Protein AF-A0A432W593-F1 (afdb_monomer_lite)

Secondary structure (DSSP, 8-state):
--HHHHHHHTTT-HHHHHHHHHHHHHHHHHHHHHHHHHHHTTTT----HHHHHHHHHHHHHHHHHTT-HHHHHHHHHHHHHHHHS-TTSPPPHHHHHHHHHHHHHHHHHHHHHHHHHHT-

Sequence (120 aa):
MSLEKMLIEFDGDRDFVSDLLFTIRQEINKFHARLEQVIEQAASDKMTAGEARRIAHIIKSTAMTLHLHEHADQASAIEREIQMATSENPMAMDKIQRLATVVDEMRSIVGFYFEKLEQL

pLDDT: mean 89.39, std 11.22, range [49.0, 98.19]

Organism: NCBI:txid1249555

Structure (mmCIF, N/CA/C/O backbone):
data_AF-A0A432W593-F1
#
_entry.id   AF-A0A432W593-F1
#
loop_
_atom_site.group_PDB
_atom_site.id
_atom_site.type_symbol
_atom_site.label_atom_id
_atom_site.label_alt_id
_atom_site.label_comp_id
_atom_site.label_asym_id
_atom_site.label_entity_id
_atom_site.label_seq_id
_atom_site.pdbx_PDB_ins_code
_atom_site.Cartn_x
_atom_site.Cartn_y
_atom_site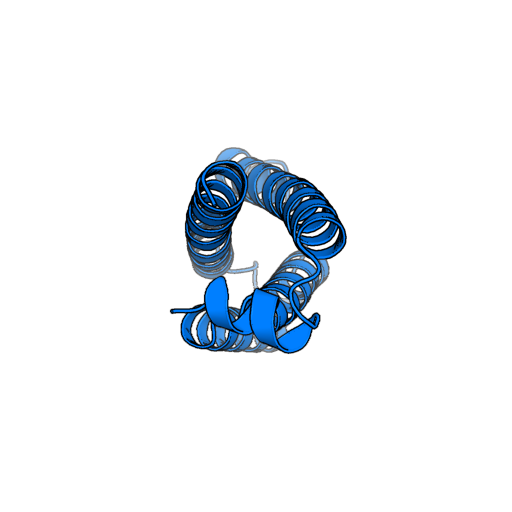.Cartn_z
_atom_site.occupancy
_atom_site.B_iso_or_equiv
_atom_site.auth_seq_id
_atom_site.auth_comp_id
_atom_site.auth_asym_id
_atom_site.auth_atom_id
_atom_site.pdbx_PDB_model_num
ATOM 1 N N . MET A 1 1 ? 13.431 9.352 -7.325 1.00 58.75 1 MET A N 1
ATOM 2 C CA . MET A 1 1 ? 14.255 8.242 -7.859 1.00 58.75 1 MET A CA 1
ATOM 3 C C . MET A 1 1 ? 13.983 6.971 -7.063 1.00 58.75 1 MET A C 1
ATOM 5 O O . MET A 1 1 ? 14.629 6.729 -6.048 1.00 58.75 1 MET A O 1
ATOM 9 N N . SER A 1 2 ? 13.010 6.186 -7.503 1.00 83.25 2 SER A N 1
ATOM 10 C CA . SER A 1 2 ? 12.499 5.002 -6.789 1.00 83.25 2 SER A CA 1
ATOM 11 C C . SER A 1 2 ? 12.054 3.939 -7.797 1.00 83.25 2 SER A C 1
ATOM 13 O O . SER A 1 2 ? 12.548 2.822 -7.736 1.00 83.25 2 SER A O 1
ATOM 15 N N . LEU A 1 3 ? 11.303 4.325 -8.837 1.00 89.00 3 LEU A N 1
ATOM 16 C CA . LEU A 1 3 ? 11.065 3.467 -10.011 1.00 89.00 3 LEU A CA 1
ATOM 17 C C . LEU A 1 3 ? 12.370 3.050 -10.716 1.00 89.00 3 LEU A C 1
ATOM 19 O O . LEU A 1 3 ? 12.559 1.889 -11.048 1.00 89.00 3 LEU A O 1
ATOM 23 N N . GLU A 1 4 ? 13.304 3.986 -10.898 1.00 90.50 4 GLU A N 1
ATOM 24 C CA . GLU A 1 4 ? 14.628 3.695 -11.472 1.00 90.50 4 GLU A CA 1
ATOM 25 C C . GLU A 1 4 ? 15.419 2.696 -10.622 1.00 90.50 4 GLU A C 1
ATOM 27 O O . GLU A 1 4 ? 16.112 1.847 -11.169 1.00 90.50 4 GLU A O 1
ATOM 32 N N . LYS A 1 5 ? 15.289 2.761 -9.290 1.00 91.06 5 LYS A N 1
ATOM 33 C CA . LYS A 1 5 ? 15.947 1.806 -8.390 1.00 91.06 5 LYS A CA 1
ATOM 34 C C . LYS A 1 5 ? 15.359 0.409 -8.538 1.00 91.06 5 LYS A C 1
ATOM 36 O O . LYS A 1 5 ? 16.129 -0.537 -8.604 1.00 91.06 5 LYS A O 1
ATOM 41 N N . MET A 1 6 ? 14.034 0.293 -8.650 1.00 92.38 6 MET A N 1
ATOM 42 C CA . MET A 1 6 ? 13.385 -0.988 -8.939 1.00 92.38 6 MET A CA 1
ATOM 43 C C . MET A 1 6 ? 13.846 -1.557 -10.282 1.00 92.38 6 MET A C 1
ATOM 45 O O . MET A 1 6 ? 14.218 -2.719 -10.350 1.00 92.38 6 MET A O 1
ATOM 49 N N . LEU A 1 7 ? 13.872 -0.740 -11.341 1.00 92.88 7 LEU A N 1
ATOM 50 C CA . LEU A 1 7 ? 14.362 -1.189 -12.646 1.00 92.88 7 LEU A CA 1
ATOM 51 C C . LEU A 1 7 ? 15.812 -1.676 -12.565 1.00 92.88 7 LEU A C 1
ATOM 53 O O . LEU A 1 7 ? 16.126 -2.692 -13.161 1.00 92.88 7 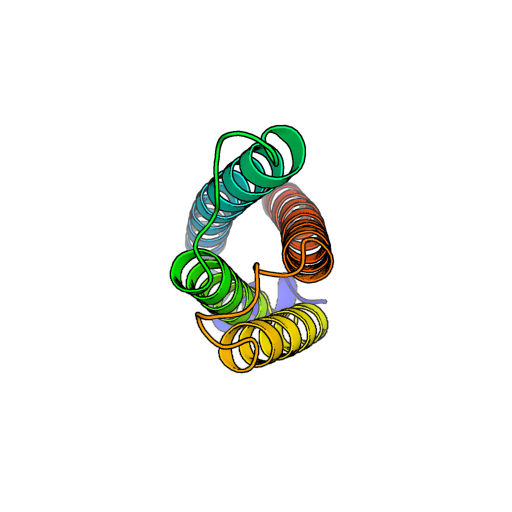LEU A O 1
ATOM 57 N N . ILE A 1 8 ? 16.683 -1.003 -11.809 1.00 93.44 8 ILE A N 1
ATOM 58 C CA . ILE A 1 8 ? 18.063 -1.465 -11.590 1.00 93.44 8 ILE A CA 1
ATOM 59 C C . ILE A 1 8 ? 18.101 -2.782 -10.799 1.00 93.44 8 ILE A C 1
ATOM 61 O O . ILE A 1 8 ? 18.882 -3.661 -11.140 1.00 93.44 8 ILE A O 1
ATOM 65 N N . GLU A 1 9 ? 17.286 -2.920 -9.751 1.00 93.12 9 GLU A N 1
ATOM 66 C CA . GLU A 1 9 ? 17.226 -4.125 -8.908 1.00 93.12 9 GLU A CA 1
ATOM 67 C C . GLU A 1 9 ? 16.766 -5.367 -9.682 1.00 93.12 9 GLU A C 1
ATOM 69 O O . GLU A 1 9 ? 17.218 -6.471 -9.389 1.00 93.12 9 GLU A O 1
ATOM 74 N N . PHE A 1 10 ? 15.912 -5.178 -10.689 1.00 92.62 10 PHE A N 1
ATOM 75 C CA . PHE A 1 10 ? 15.396 -6.241 -11.550 1.00 92.62 10 PHE A CA 1
ATOM 76 C C . PHE A 1 10 ? 16.049 -6.247 -12.940 1.00 92.62 10 PHE A C 1
ATOM 78 O O . PHE A 1 10 ? 15.388 -6.551 -13.927 1.00 92.62 10 PHE A O 1
ATOM 85 N N . ASP A 1 11 ? 17.333 -5.883 -13.037 1.00 93.50 11 ASP A N 1
ATOM 86 C CA . ASP A 1 11 ? 18.155 -5.975 -14.259 1.00 93.50 11 ASP A CA 1
ATOM 87 C C . ASP A 1 11 ? 17.572 -5.273 -15.507 1.00 93.50 11 ASP A C 1
ATOM 89 O O . ASP A 1 11 ? 17.891 -5.597 -16.652 1.00 93.50 11 ASP A O 1
ATOM 93 N N . GLY A 1 12 ? 16.722 -4.270 -15.302 1.00 90.88 12 GLY A N 1
ATOM 94 C CA . GLY A 1 12 ? 16.021 -3.540 -16.354 1.00 90.88 12 GLY A CA 1
ATOM 95 C C . GLY A 1 12 ? 14.814 -4.276 -16.942 1.00 90.88 12 GLY A C 1
ATOM 96 O O . GLY A 1 12 ? 14.283 -3.809 -17.951 1.00 90.88 12 GLY A O 1
ATOM 97 N N . ASP A 1 13 ? 14.367 -5.380 -16.337 1.00 95.00 13 ASP A N 1
ATOM 98 C CA . ASP A 1 13 ? 13.192 -6.142 -16.765 1.00 95.00 13 ASP A CA 1
ATOM 99 C C . ASP A 1 13 ? 11.902 -5.349 -16.502 1.00 95.00 13 ASP A C 1
ATOM 101 O O . ASP A 1 13 ? 11.329 -5.329 -15.408 1.00 95.00 13 ASP A O 1
ATOM 105 N N . ARG A 1 14 ? 11.458 -4.635 -17.539 1.00 94.00 14 ARG A N 1
ATOM 106 C CA . ARG A 1 14 ? 10.267 -3.784 -17.487 1.00 94.00 14 ARG A CA 1
ATOM 107 C C . ARG A 1 14 ? 8.982 -4.590 -17.368 1.00 94.00 14 ARG A C 1
ATOM 109 O O . ARG A 1 14 ? 8.066 -4.120 -16.700 1.00 94.00 14 ARG A O 1
ATOM 116 N N . ASP A 1 15 ? 8.915 -5.768 -17.981 1.00 94.12 15 ASP A N 1
ATOM 117 C CA . ASP A 1 15 ? 7.712 -6.601 -17.957 1.00 94.12 15 ASP A CA 1
ATOM 118 C C . ASP A 1 15 ? 7.492 -7.131 -16.540 1.00 94.12 15 ASP A C 1
ATOM 120 O O . ASP A 1 15 ? 6.410 -6.969 -15.973 1.00 94.12 15 ASP A O 1
ATOM 124 N N . PHE A 1 16 ? 8.560 -7.628 -15.907 1.00 94.88 16 PHE A N 1
ATOM 125 C CA . PHE A 1 16 ? 8.518 -8.033 -14.506 1.00 94.88 16 PHE A CA 1
ATOM 126 C C . PHE A 1 16 ? 8.124 -6.875 -13.577 1.00 94.88 16 PHE A C 1
ATOM 128 O O . PHE A 1 16 ? 7.259 -7.027 -12.711 1.00 94.88 16 PHE A O 1
ATOM 135 N N . VAL A 1 17 ? 8.735 -5.696 -13.751 1.00 95.06 17 VAL A N 1
ATOM 136 C CA . VAL A 1 17 ? 8.408 -4.516 -12.936 1.00 95.06 17 VAL A CA 1
ATOM 137 C C . VAL A 1 17 ? 6.959 -4.069 -13.151 1.00 95.06 17 VAL A C 1
ATOM 139 O O . VAL A 1 17 ? 6.296 -3.683 -12.187 1.00 95.06 17 VAL A O 1
ATOM 142 N N . SER A 1 18 ? 6.442 -4.159 -14.376 1.00 95.12 18 SER A N 1
ATOM 143 C CA . SER A 1 18 ? 5.043 -3.861 -14.694 1.00 95.12 18 SER A CA 1
ATOM 144 C C . SER A 1 18 ? 4.087 -4.811 -13.972 1.00 95.12 18 SER A C 1
ATOM 146 O O . SER A 1 18 ? 3.176 -4.356 -13.274 1.00 95.12 18 SER A O 1
ATOM 148 N N . ASP A 1 19 ? 4.337 -6.121 -14.043 1.00 95.69 19 ASP A N 1
ATOM 149 C CA . ASP A 1 19 ? 3.531 -7.148 -13.371 1.00 95.69 19 ASP A CA 1
ATOM 150 C C . ASP A 1 19 ? 3.563 -7.002 -11.842 1.00 95.69 19 ASP A C 1
ATOM 152 O O . ASP A 1 19 ? 2.537 -7.136 -11.157 1.00 95.69 19 ASP A O 1
ATOM 156 N N . LEU A 1 20 ? 4.732 -6.660 -11.291 1.00 95.06 20 LEU A N 1
ATOM 157 C CA . LEU A 1 20 ? 4.901 -6.355 -9.874 1.00 95.06 20 LEU A CA 1
ATOM 158 C C . LEU A 1 20 ? 4.065 -5.135 -9.467 1.00 95.06 20 LEU A C 1
ATOM 160 O O . LEU A 1 20 ? 3.291 -5.208 -8.509 1.00 95.06 20 LEU A O 1
ATOM 164 N N . LEU A 1 21 ? 4.177 -4.022 -10.200 1.00 95.31 21 LEU A N 1
ATOM 165 C CA . LEU A 1 21 ? 3.408 -2.804 -9.931 1.00 95.31 21 LEU A CA 1
ATOM 166 C C . LEU A 1 21 ? 1.904 -3.040 -10.084 1.00 95.31 21 LEU A C 1
ATOM 168 O O . LEU A 1 21 ? 1.123 -2.540 -9.273 1.00 95.31 21 LEU A O 1
ATOM 172 N N . PHE A 1 22 ? 1.488 -3.835 -11.069 1.00 95.12 22 PHE A N 1
ATOM 173 C CA . PHE A 1 22 ? 0.093 -4.217 -11.258 1.00 95.12 22 PHE A CA 1
ATOM 174 C C . PHE A 1 22 ? -0.447 -4.987 -10.049 1.00 95.12 22 PHE A C 1
ATOM 176 O O . PHE A 1 22 ? -1.505 -4.640 -9.514 1.00 95.12 22 PHE A O 1
ATOM 183 N N . THR A 1 23 ? 0.300 -5.990 -9.584 1.00 95.62 23 THR A N 1
ATOM 184 C CA . THR A 1 23 ? -0.056 -6.799 -8.410 1.00 95.62 23 THR A CA 1
ATOM 185 C C . THR A 1 23 ? -0.157 -5.932 -7.158 1.00 95.62 23 THR A C 1
ATOM 187 O O . THR A 1 23 ? -1.159 -5.975 -6.440 1.00 95.62 23 THR A O 1
ATOM 190 N N . ILE A 1 24 ? 0.840 -5.076 -6.928 1.00 95.81 24 ILE A N 1
ATOM 191 C CA . ILE A 1 24 ? 0.859 -4.146 -5.798 1.00 95.81 24 ILE A CA 1
ATOM 192 C C . ILE A 1 24 ? -0.334 -3.184 -5.857 1.00 95.81 24 ILE A C 1
ATOM 194 O O . ILE A 1 24 ? -1.007 -2.975 -4.848 1.00 95.81 24 ILE A O 1
ATOM 198 N N . ARG A 1 25 ? -0.646 -2.633 -7.036 1.00 94.62 25 ARG A N 1
ATOM 199 C CA . ARG A 1 25 ? -1.787 -1.728 -7.231 1.00 94.62 25 ARG A CA 1
ATOM 200 C C . ARG A 1 25 ? -3.106 -2.393 -6.844 1.00 94.62 25 ARG A C 1
ATOM 202 O O . ARG A 1 25 ? -3.941 -1.761 -6.199 1.00 94.62 25 ARG A O 1
ATOM 209 N N . GLN A 1 26 ? -3.305 -3.655 -7.225 1.00 95.44 26 GLN A N 1
ATOM 210 C CA . GLN A 1 26 ? -4.512 -4.395 -6.858 1.00 95.44 26 GLN A CA 1
ATOM 211 C C . GLN A 1 26 ? -4.631 -4.583 -5.343 1.00 95.44 26 GLN A C 1
ATOM 213 O O . GLN A 1 26 ? -5.704 -4.348 -4.789 1.00 95.44 26 GLN A O 1
ATOM 218 N N . GLU A 1 27 ? -3.551 -4.978 -4.671 1.00 94.50 27 GLU A N 1
ATOM 219 C CA . GLU A 1 27 ? -3.555 -5.188 -3.219 1.00 94.50 27 GLU A CA 1
ATOM 220 C C . GLU A 1 27 ? -3.766 -3.878 -2.449 1.00 94.50 27 GLU A C 1
ATOM 222 O O . GLU A 1 27 ? -4.626 -3.813 -1.570 1.00 94.50 27 GLU A O 1
ATOM 227 N N . ILE A 1 28 ? -3.072 -2.802 -2.831 1.00 96.00 28 ILE A N 1
ATOM 228 C CA . ILE A 1 28 ? -3.240 -1.480 -2.211 1.00 96.00 28 ILE A CA 1
ATOM 229 C C . ILE A 1 28 ? -4.683 -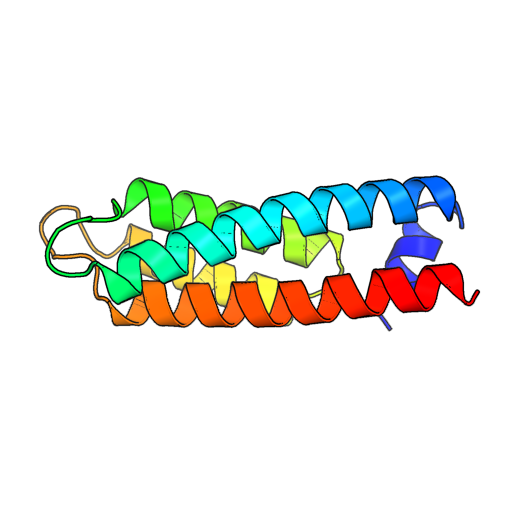0.982 -2.356 1.00 96.00 28 ILE A C 1
ATOM 231 O O . ILE A 1 28 ? -5.265 -0.519 -1.376 1.00 96.00 28 ILE A O 1
ATOM 235 N N . ASN A 1 29 ? -5.298 -1.130 -3.533 1.00 95.44 29 ASN A N 1
ATOM 236 C CA . ASN A 1 29 ? -6.693 -0.731 -3.739 1.00 95.44 29 ASN A CA 1
ATOM 237 C C . ASN A 1 29 ? -7.669 -1.522 -2.851 1.00 95.44 29 ASN A C 1
ATOM 239 O O . ASN A 1 29 ? -8.632 -0.949 -2.343 1.00 95.44 29 ASN A O 1
ATOM 243 N N . LYS A 1 30 ? -7.424 -2.822 -2.625 1.00 95.69 30 LYS A N 1
ATOM 244 C CA . LYS A 1 30 ? -8.242 -3.627 -1.700 1.00 95.69 30 LYS A CA 1
ATOM 245 C C . LYS A 1 30 ? -8.118 -3.121 -0.265 1.00 95.69 30 LYS A C 1
ATOM 247 O O . LYS A 1 30 ? -9.129 -3.005 0.425 1.00 95.69 30 LYS A O 1
ATOM 252 N N . PHE A 1 31 ? -6.901 -2.815 0.187 1.00 95.88 31 PHE A N 1
ATOM 253 C CA . PHE A 1 31 ? -6.686 -2.285 1.535 1.00 95.88 31 PHE A CA 1
ATOM 254 C C . PHE A 1 31 ? -7.293 -0.897 1.711 1.00 95.88 31 PHE A C 1
ATOM 256 O O . PHE A 1 31 ? -7.926 -0.656 2.735 1.00 95.88 31 PHE A O 1
ATOM 263 N N . HIS A 1 32 ? -7.167 -0.027 0.708 1.00 95.50 32 HIS A N 1
ATOM 264 C CA . HIS A 1 32 ? -7.791 1.293 0.705 1.00 95.50 32 HIS A CA 1
ATOM 265 C C . HIS A 1 32 ? -9.305 1.190 0.899 1.00 95.50 32 HIS A C 1
ATOM 267 O O . HIS A 1 32 ? -9.835 1.713 1.874 1.00 95.50 32 HIS A O 1
ATOM 273 N N . ALA A 1 33 ? -9.981 0.414 0.043 1.00 93.56 33 ALA A N 1
ATOM 274 C CA . ALA A 1 33 ? -11.429 0.238 0.115 1.00 93.56 33 ALA A CA 1
ATOM 275 C C . ALA A 1 33 ? -11.876 -0.346 1.465 1.00 93.56 33 ALA A C 1
ATOM 277 O O . ALA A 1 33 ? -12.894 0.059 2.024 1.00 93.56 33 ALA A O 1
ATOM 278 N N . ARG A 1 34 ? -11.097 -1.284 2.025 1.00 92.31 34 ARG A N 1
ATOM 279 C CA . ARG A 1 34 ? -11.393 -1.868 3.339 1.00 92.31 34 ARG A CA 1
ATOM 280 C C . ARG A 1 34 ? -11.256 -0.848 4.473 1.00 92.31 34 ARG A C 1
ATOM 282 O O . ARG A 1 34 ? -12.073 -0.859 5.391 1.00 92.31 34 ARG A O 1
ATOM 289 N N . LEU A 1 35 ? -10.236 0.006 4.430 1.00 92.56 35 LEU A N 1
ATOM 290 C CA . LEU A 1 35 ? -10.030 1.055 5.430 1.00 92.56 35 LEU A CA 1
ATOM 291 C C . LEU A 1 35 ? -11.116 2.134 5.331 1.00 92.56 35 LEU A C 1
ATOM 293 O O . LEU A 1 35 ? -11.670 2.508 6.362 1.00 92.56 35 LEU A O 1
ATOM 297 N N . GLU A 1 36 ? -11.479 2.564 4.121 1.00 91.06 36 GLU A N 1
ATOM 298 C CA . GLU A 1 36 ? -12.585 3.505 3.891 1.00 91.06 36 GLU A CA 1
ATOM 299 C C . GLU A 1 36 ? -13.909 2.964 4.424 1.00 91.06 36 GLU A C 1
ATOM 301 O O . GLU A 1 36 ? -14.578 3.645 5.199 1.00 91.06 36 GLU A O 1
ATOM 306 N N . GLN A 1 37 ? -14.245 1.710 4.102 1.00 89.38 37 GLN A N 1
ATOM 307 C CA . GLN A 1 37 ? -15.467 1.074 4.592 1.00 89.38 37 GLN A CA 1
ATOM 308 C C . GLN A 1 37 ? -15.560 1.141 6.123 1.00 89.38 37 GLN A C 1
ATOM 310 O O . GLN A 1 37 ? -16.615 1.441 6.674 1.00 89.38 37 GLN A O 1
ATOM 315 N N . VAL A 1 38 ? -14.456 0.879 6.820 1.00 86.88 38 VAL A N 1
ATOM 316 C CA . VAL A 1 38 ? -14.404 0.882 8.288 1.00 86.88 38 VAL A CA 1
ATOM 317 C C . VAL A 1 38 ? -14.519 2.297 8.857 1.00 86.88 38 VAL A C 1
ATOM 319 O O . VAL A 1 38 ? -15.148 2.486 9.899 1.00 86.88 38 VAL A O 1
ATOM 322 N N . ILE A 1 39 ? -13.939 3.291 8.184 1.00 87.06 39 ILE A N 1
ATOM 323 C CA . ILE A 1 39 ? -14.044 4.702 8.575 1.00 87.06 39 ILE A CA 1
ATOM 324 C C . ILE A 1 39 ? -15.487 5.199 8.401 1.00 87.06 39 ILE A C 1
ATOM 326 O O . ILE A 1 39 ? -16.025 5.839 9.304 1.00 87.06 39 ILE A O 1
ATOM 330 N N . GLU A 1 40 ? -16.132 4.880 7.278 1.00 85.62 40 GLU A N 1
ATOM 331 C CA . GLU A 1 40 ? -17.504 5.301 6.971 1.00 85.62 40 GLU A CA 1
ATOM 332 C C . GLU A 1 40 ? -18.549 4.573 7.828 1.00 85.62 40 GLU A C 1
ATOM 334 O O . GLU A 1 40 ? -19.512 5.176 8.304 1.00 85.62 40 GLU A O 1
ATOM 339 N N . GLN A 1 41 ? -18.356 3.272 8.063 1.00 80.38 41 GLN A N 1
ATOM 340 C CA . GLN A 1 41 ? -19.292 2.408 8.787 1.00 80.38 41 GLN A CA 1
ATOM 341 C C . GLN A 1 41 ? -18.954 2.285 10.276 1.00 80.38 41 GLN A C 1
ATOM 343 O O . GLN A 1 41 ? -19.354 1.305 10.904 1.00 80.38 41 GLN A O 1
ATOM 348 N N . ALA A 1 42 ? -18.258 3.267 10.862 1.00 64.19 42 ALA A N 1
ATOM 349 C CA . ALA A 1 42 ? -17.707 3.242 12.225 1.00 64.19 42 ALA A CA 1
ATOM 350 C C . ALA A 1 42 ? -18.685 2.804 13.347 1.00 64.19 42 ALA A C 1
ATOM 352 O O . ALA A 1 42 ? -18.247 2.427 14.436 1.00 64.19 42 ALA A O 1
ATOM 353 N N . ALA A 1 43 ? -20.002 2.828 13.105 1.00 57.72 43 ALA A N 1
ATOM 354 C CA . ALA A 1 43 ? -21.032 2.323 14.015 1.00 57.72 43 ALA A CA 1
ATOM 355 C C . ALA A 1 43 ? -21.397 0.826 13.841 1.00 57.72 43 ALA A C 1
ATOM 357 O O . ALA A 1 43 ? -21.903 0.231 14.793 1.00 57.72 43 ALA A O 1
ATOM 358 N N . SER A 1 44 ? -21.162 0.204 12.676 1.00 60.88 44 SER A N 1
ATOM 359 C CA . SER A 1 44 ? -21.621 -1.161 12.348 1.00 60.88 44 SER A CA 1
ATOM 360 C C . SER A 1 44 ? -20.526 -2.154 11.952 1.00 60.88 44 SER A C 1
ATOM 362 O O . SER A 1 44 ? -20.690 -3.340 12.225 1.00 60.88 44 SER A 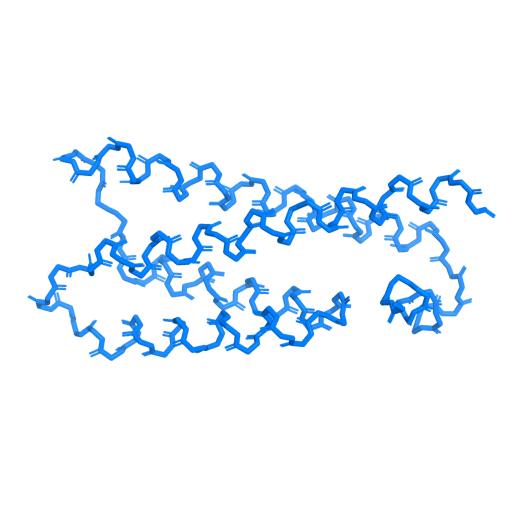O 1
ATOM 364 N N . ASP A 1 45 ? -19.428 -1.710 11.330 1.00 65.06 45 ASP A N 1
ATOM 365 C CA . ASP A 1 45 ? -18.326 -2.593 10.923 1.00 65.06 45 ASP A CA 1
ATOM 366 C C . ASP A 1 45 ? -17.067 -2.249 11.726 1.00 65.06 45 ASP A C 1
ATOM 368 O O . ASP A 1 45 ? -16.479 -1.176 11.589 1.00 65.06 45 ASP A O 1
ATOM 372 N N . LYS A 1 46 ? -16.687 -3.144 12.643 1.00 68.19 46 LYS A N 1
ATOM 373 C CA . LYS A 1 46 ? -15.509 -2.962 13.495 1.00 68.19 46 LYS A CA 1
ATOM 374 C C . LYS A 1 46 ? -14.338 -3.713 12.883 1.00 68.19 46 LYS A C 1
ATOM 376 O O . LYS A 1 46 ? -14.279 -4.939 12.965 1.00 68.19 46 LYS A O 1
ATOM 381 N N . MET A 1 47 ? -13.363 -2.981 12.349 1.00 81.31 47 MET A N 1
ATOM 382 C CA . MET A 1 47 ? -12.061 -3.566 12.031 1.00 81.31 47 MET A CA 1
ATOM 383 C C . MET A 1 47 ? -11.389 -4.056 13.312 1.00 81.31 47 MET A C 1
ATOM 385 O O . MET A 1 47 ? -11.376 -3.368 14.335 1.00 81.31 47 MET A O 1
ATOM 389 N N . THR A 1 48 ? -10.807 -5.249 13.258 1.00 81.56 48 THR A N 1
ATOM 390 C CA . THR A 1 48 ? -10.036 -5.773 14.389 1.00 81.56 48 THR A CA 1
ATOM 391 C C . THR A 1 48 ? -8.631 -5.169 14.401 1.00 81.56 48 THR A C 1
ATOM 393 O O . THR A 1 48 ? -8.040 -4.931 13.347 1.00 81.56 48 THR A O 1
ATOM 396 N N . ALA A 1 49 ? -8.039 -4.994 15.586 1.00 82.69 49 ALA A N 1
ATOM 397 C CA . ALA A 1 49 ? -6.636 -4.578 15.702 1.00 82.69 49 ALA A CA 1
ATOM 398 C C . ALA A 1 49 ? -5.682 -5.538 14.964 1.00 82.69 49 ALA A C 1
ATOM 400 O O . ALA A 1 49 ? -4.689 -5.113 14.379 1.00 82.69 49 ALA A O 1
ATOM 401 N N . GLY A 1 50 ? -6.007 -6.837 14.931 1.00 86.56 50 GLY A N 1
ATOM 402 C CA . GLY A 1 50 ? -5.245 -7.837 14.182 1.00 86.56 50 GLY A CA 1
ATOM 403 C C . GLY A 1 50 ? -5.265 -7.604 12.668 1.00 86.56 50 GLY A C 1
ATOM 404 O O . GLY A 1 50 ? -4.221 -7.713 12.025 1.00 86.56 50 GLY A O 1
ATOM 405 N N . GLU A 1 51 ? -6.426 -7.251 12.112 1.00 89.31 51 GLU A N 1
ATOM 406 C CA . GLU A 1 51 ? -6.591 -6.916 10.694 1.00 89.31 51 GLU A CA 1
ATOM 407 C C . GLU A 1 51 ? -5.829 -5.636 10.335 1.00 89.31 51 GLU A C 1
ATOM 409 O O . GLU A 1 51 ? -4.998 -5.659 9.429 1.00 89.31 51 GLU A O 1
ATOM 414 N N . ALA A 1 52 ? -6.025 -4.556 11.095 1.00 91.00 52 ALA A N 1
ATOM 415 C CA . ALA A 1 52 ? -5.338 -3.284 10.871 1.00 91.00 52 ALA A CA 1
ATOM 416 C C . ALA A 1 52 ? -3.812 -3.428 10.940 1.00 91.00 52 ALA A C 1
ATOM 418 O O . ALA A 1 52 ? -3.086 -2.945 10.071 1.00 91.00 52 ALA A O 1
ATOM 419 N N . ARG A 1 53 ? -3.315 -4.167 11.941 1.00 92.56 53 ARG A N 1
ATOM 420 C CA . ARG A 1 53 ? -1.888 -4.475 12.080 1.00 92.56 53 ARG A CA 1
ATOM 421 C C . ARG A 1 53 ? -1.364 -5.264 10.883 1.00 92.56 53 ARG A C 1
ATOM 423 O O . ARG A 1 53 ? -0.271 -4.982 10.403 1.00 92.56 53 ARG A O 1
ATOM 430 N N . ARG A 1 54 ? -2.129 -6.244 10.388 1.00 94.31 54 ARG A N 1
ATOM 431 C CA . ARG A 1 54 ? -1.753 -7.019 9.197 1.00 94.31 54 ARG A CA 1
ATOM 432 C C . ARG A 1 54 ? -1.669 -6.125 7.960 1.00 94.31 54 ARG A C 1
ATOM 434 O O . ARG A 1 54 ? -0.715 -6.268 7.202 1.00 94.31 54 ARG A O 1
ATOM 441 N N . ILE A 1 55 ? -2.623 -5.214 7.767 1.00 95.75 55 ILE A N 1
ATOM 442 C CA . ILE A 1 55 ? -2.579 -4.248 6.662 1.00 95.75 55 ILE A CA 1
ATOM 443 C C . ILE A 1 55 ? -1.324 -3.378 6.789 1.00 95.75 55 ILE A C 1
ATOM 445 O O . ILE A 1 55 ? -0.525 -3.346 5.859 1.00 95.75 55 ILE A O 1
ATOM 449 N N . ALA A 1 56 ? -1.078 -2.766 7.953 1.00 96.50 56 ALA A N 1
ATOM 450 C CA . ALA A 1 56 ? 0.120 -1.954 8.192 1.00 96.50 56 ALA A CA 1
ATOM 451 C C . ALA A 1 56 ? 1.424 -2.724 7.913 1.00 96.50 56 ALA A C 1
ATOM 453 O O . ALA A 1 56 ? 2.332 -2.203 7.268 1.00 96.50 56 ALA A O 1
ATOM 454 N N . HIS A 1 57 ? 1.489 -3.994 8.318 1.00 96.69 57 HIS A N 1
ATOM 455 C CA . HIS A 1 57 ? 2.623 -4.869 8.042 1.00 96.69 57 HIS A CA 1
ATOM 456 C C . HIS A 1 57 ? 2.866 -5.082 6.540 1.00 96.69 57 HIS A C 1
ATOM 458 O O . HIS A 1 57 ? 4.001 -4.984 6.073 1.00 96.69 57 HIS A O 1
ATOM 464 N N . ILE A 1 58 ? 1.809 -5.379 5.777 1.00 97.38 58 ILE A N 1
ATOM 465 C CA . ILE A 1 58 ? 1.904 -5.607 4.328 1.00 97.38 58 ILE A CA 1
ATOM 466 C C . ILE A 1 58 ? 2.297 -4.312 3.613 1.00 97.38 58 ILE A C 1
ATOM 468 O O . ILE A 1 58 ? 3.172 -4.332 2.748 1.00 97.38 58 ILE A O 1
ATOM 472 N N . ILE A 1 59 ? 1.702 -3.187 4.007 1.00 97.88 59 ILE A N 1
ATOM 473 C CA . ILE A 1 59 ? 1.994 -1.860 3.460 1.00 97.88 59 ILE A CA 1
ATOM 474 C C . ILE A 1 59 ? 3.450 -1.472 3.709 1.00 97.88 59 ILE A C 1
ATOM 476 O O . ILE A 1 59 ? 4.135 -1.072 2.773 1.00 97.88 59 ILE A O 1
ATOM 480 N N . LYS A 1 60 ? 3.969 -1.705 4.919 1.00 97.81 60 LYS A N 1
ATOM 481 C CA . LYS A 1 60 ? 5.392 -1.527 5.237 1.00 97.81 60 LYS A CA 1
ATOM 482 C C . LYS A 1 60 ? 6.296 -2.330 4.298 1.00 97.81 60 LYS A C 1
ATOM 484 O O . LYS A 1 60 ? 7.223 -1.772 3.715 1.00 97.81 60 LYS A O 1
ATOM 489 N N . SER A 1 61 ? 6.043 -3.630 4.148 1.00 96.75 61 SER A N 1
ATOM 490 C CA . SER A 1 61 ? 6.857 -4.498 3.283 1.00 96.75 61 SER A CA 1
ATOM 491 C C . SER A 1 61 ? 6.779 -4.068 1.816 1.00 96.75 61 SER A C 1
ATOM 493 O O . SER A 1 61 ? 7.797 -3.999 1.137 1.00 96.75 61 SER A O 1
ATOM 495 N N . THR A 1 62 ? 5.587 -3.688 1.358 1.00 96.19 62 THR A N 1
ATOM 496 C CA . THR A 1 62 ? 5.354 -3.177 0.001 1.00 96.19 62 THR A CA 1
ATOM 497 C C . THR A 1 62 ? 6.107 -1.868 -0.237 1.00 96.19 62 THR A C 1
ATOM 499 O O . THR A 1 62 ? 6.766 -1.708 -1.260 1.00 96.19 62 THR A O 1
ATOM 502 N N . ALA A 1 63 ? 6.069 -0.941 0.721 1.00 96.56 63 ALA A N 1
ATOM 503 C CA . ALA A 1 63 ? 6.794 0.322 0.647 1.00 96.56 63 ALA A CA 1
ATOM 504 C C . ALA A 1 63 ? 8.307 0.095 0.547 1.00 96.56 63 ALA A C 1
ATOM 506 O O . ALA A 1 63 ? 8.970 0.756 -0.248 1.00 96.56 63 ALA A O 1
ATOM 507 N N . MET A 1 64 ? 8.847 -0.880 1.285 1.00 95.38 64 MET A N 1
ATOM 508 C CA . MET A 1 64 ? 10.258 -1.261 1.175 1.00 95.38 64 MET A CA 1
ATOM 509 C C . MET A 1 64 ? 10.610 -1.77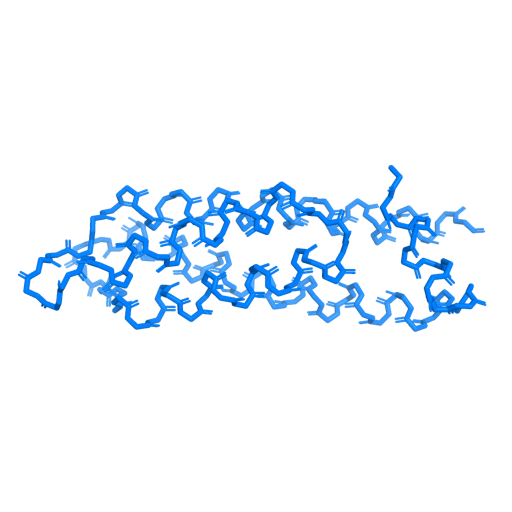9 -0.222 1.00 95.38 64 MET A C 1
ATOM 511 O O . MET A 1 64 ? 11.594 -1.314 -0.791 1.00 95.38 64 MET A O 1
ATOM 515 N N . THR A 1 65 ? 9.793 -2.665 -0.801 1.00 93.31 65 THR A N 1
ATOM 516 C CA . THR A 1 65 ? 9.975 -3.155 -2.181 1.00 93.31 65 THR A CA 1
ATOM 517 C C . THR A 1 65 ? 9.950 -2.020 -3.209 1.00 93.31 65 THR A C 1
ATOM 519 O O . THR A 1 65 ? 10.699 -2.036 -4.179 1.00 93.31 65 THR A O 1
ATOM 522 N N . LEU A 1 66 ? 9.120 -1.000 -2.987 1.00 94.31 66 LEU A N 1
ATOM 523 C CA . LEU A 1 66 ? 9.010 0.168 -3.864 1.00 94.31 66 LEU A CA 1
ATOM 524 C C . LEU A 1 66 ? 10.061 1.260 -3.590 1.00 94.31 66 LEU A C 1
ATOM 526 O O . LEU A 1 66 ? 9.990 2.342 -4.183 1.00 94.31 66 LEU A O 1
ATOM 530 N N . HIS A 1 67 ? 11.012 1.017 -2.680 1.00 95.38 67 HIS A N 1
ATOM 531 C CA . HIS A 1 67 ? 12.004 2.000 -2.218 1.00 95.38 67 HIS A CA 1
ATOM 532 C C . HIS A 1 67 ? 11.383 3.277 -1.616 1.00 95.38 67 HIS A C 1
ATOM 534 O O . HIS A 1 67 ? 11.948 4.369 -1.705 1.00 95.38 67 HIS A O 1
ATOM 540 N N . LEU A 1 68 ? 10.215 3.144 -0.984 1.00 95.44 68 LEU A N 1
ATOM 541 C CA . LEU A 1 68 ? 9.471 4.200 -0.291 1.00 95.44 68 LEU A CA 1
ATOM 542 C C . LEU A 1 68 ? 9.739 4.157 1.219 1.00 95.44 68 LEU A C 1
ATOM 544 O O . LEU A 1 68 ? 8.831 3.936 2.020 1.00 95.44 68 LEU A O 1
ATOM 548 N N . HIS A 1 69 ? 10.996 4.358 1.621 1.00 95.44 69 HIS A N 1
ATOM 549 C CA . HIS A 1 69 ? 11.429 4.169 3.014 1.00 95.44 69 HIS A CA 1
ATOM 550 C C . HIS A 1 69 ? 10.635 4.999 4.031 1.00 95.44 69 HIS A C 1
ATOM 552 O O . HIS A 1 69 ? 10.262 4.477 5.073 1.00 95.44 69 HIS A O 1
ATOM 558 N N . GLU A 1 70 ? 10.289 6.246 3.704 1.00 96.38 70 GLU A N 1
ATOM 559 C CA . GLU A 1 70 ? 9.474 7.089 4.589 1.00 96.38 70 GLU A CA 1
ATOM 560 C C . GLU A 1 70 ? 8.093 6.473 4.870 1.00 96.38 70 GLU A C 1
ATOM 562 O O . GLU A 1 70 ? 7.655 6.421 6.017 1.00 96.38 70 GLU A O 1
ATOM 567 N N . HIS A 1 71 ? 7.437 5.923 3.845 1.00 97.56 71 HIS A N 1
ATOM 568 C CA . HIS A 1 71 ? 6.125 5.288 3.991 1.00 97.56 71 HIS A CA 1
ATOM 569 C C . HIS A 1 71 ? 6.249 3.963 4.755 1.00 97.56 71 HIS A C 1
ATOM 571 O O . HIS A 1 71 ? 5.385 3.620 5.563 1.00 97.56 71 HIS A O 1
ATOM 577 N N . ALA A 1 72 ? 7.351 3.231 4.551 1.00 97.75 72 ALA A N 1
ATOM 578 C CA . ALA A 1 72 ? 7.656 2.034 5.327 1.00 97.75 72 ALA A CA 1
ATOM 579 C C . ALA A 1 72 ? 7.838 2.358 6.819 1.00 97.75 72 ALA A C 1
ATOM 581 O O . ALA A 1 72 ? 7.291 1.654 7.672 1.00 97.75 72 ALA A O 1
ATOM 582 N N . ASP A 1 73 ? 8.547 3.439 7.144 1.00 98.19 73 ASP A N 1
ATOM 583 C CA . ASP A 1 73 ? 8.761 3.892 8.519 1.00 98.19 73 ASP A CA 1
ATOM 584 C C . ASP A 1 73 ? 7.453 4.344 9.179 1.00 98.19 73 ASP A C 1
ATOM 586 O O . ASP A 1 73 ? 7.168 3.961 10.320 1.00 98.19 73 ASP A O 1
ATOM 590 N N . GLN A 1 74 ? 6.614 5.088 8.452 1.00 98.00 74 GLN A N 1
ATOM 591 C CA . GLN A 1 74 ? 5.284 5.489 8.914 1.00 98.00 74 GLN A CA 1
ATOM 592 C C . GLN A 1 74 ? 4.385 4.272 9.182 1.00 98.00 74 GLN A C 1
ATOM 594 O O . GLN A 1 74 ? 3.819 4.149 10.272 1.00 98.00 74 GLN A O 1
ATOM 599 N N . ALA A 1 75 ? 4.300 3.329 8.238 1.00 97.56 75 ALA A N 1
ATOM 600 C CA . ALA A 1 75 ? 3.525 2.099 8.401 1.00 97.56 75 ALA A CA 1
ATOM 601 C C . ALA A 1 75 ? 4.046 1.241 9.571 1.00 97.56 75 ALA A C 1
ATOM 603 O O . ALA A 1 75 ? 3.257 0.699 10.342 1.00 97.56 75 ALA A O 1
ATOM 604 N N . SER A 1 76 ? 5.367 1.178 9.761 1.00 98.00 76 SER A N 1
ATOM 605 C CA . SER A 1 76 ? 6.024 0.501 10.889 1.00 98.00 76 SER A CA 1
ATOM 606 C C . SER A 1 76 ? 5.713 1.152 12.244 1.00 98.00 76 SER A C 1
ATOM 608 O O . SER A 1 76 ? 5.534 0.465 13.255 1.00 98.00 76 SER A O 1
ATOM 610 N N . ALA A 1 77 ? 5.638 2.484 12.305 1.00 96.75 77 ALA A N 1
ATOM 611 C CA . ALA A 1 77 ? 5.209 3.193 13.508 1.00 96.75 77 ALA A CA 1
ATOM 612 C C . ALA A 1 77 ? 3.747 2.862 13.849 1.00 96.75 77 ALA A C 1
ATOM 614 O O . ALA A 1 77 ? 3.463 2.446 14.973 1.00 96.75 77 ALA A O 1
ATOM 615 N N . ILE A 1 78 ? 2.851 2.937 12.861 1.00 95.38 78 ILE A N 1
ATOM 616 C CA . ILE A 1 78 ? 1.425 2.626 13.031 1.00 95.38 78 ILE A CA 1
ATOM 617 C C . ILE A 1 78 ? 1.220 1.159 13.448 1.00 95.38 78 ILE A C 1
ATOM 619 O O . ILE A 1 78 ? 0.466 0.888 14.380 1.00 95.38 78 ILE A O 1
ATOM 623 N N . GLU A 1 79 ? 1.924 0.209 12.822 1.00 95.12 79 GLU A N 1
ATOM 624 C CA . GLU A 1 79 ? 1.880 -1.220 13.172 1.00 95.12 79 GLU A CA 1
ATOM 625 C C . GLU A 1 79 ? 2.202 -1.448 14.659 1.00 95.12 79 GLU A C 1
ATOM 627 O O . GLU A 1 79 ? 1.484 -2.177 15.350 1.00 95.12 79 GLU A O 1
ATOM 632 N N . ARG A 1 80 ? 3.253 -0.790 15.170 1.00 93.44 80 ARG A N 1
ATOM 633 C CA . ARG A 1 80 ? 3.666 -0.877 16.580 1.00 93.44 80 ARG A CA 1
ATOM 634 C C . ARG A 1 80 ? 2.649 -0.240 17.519 1.00 93.44 80 ARG A C 1
ATOM 636 O O . ARG A 1 80 ? 2.325 -0.829 18.547 1.00 93.44 80 ARG A O 1
ATOM 643 N N . GLU A 1 81 ? 2.114 0.924 17.165 1.00 91.75 81 GLU A N 1
ATOM 644 C CA . GLU A 1 81 ? 1.071 1.588 17.952 1.00 91.75 81 GLU A CA 1
ATOM 645 C C . GLU A 1 81 ? -0.199 0.729 18.062 1.00 91.75 81 GLU A C 1
ATOM 647 O O . GLU A 1 81 ? -0.777 0.627 19.144 1.00 91.75 81 GLU A O 1
ATOM 652 N N . ILE A 1 82 ? -0.613 0.069 16.972 1.00 89.56 82 ILE A N 1
ATOM 653 C CA . ILE A 1 82 ? -1.751 -0.865 16.970 1.00 89.56 82 ILE A CA 1
ATOM 654 C C . ILE A 1 82 ? -1.443 -2.094 17.829 1.00 89.56 82 ILE A C 1
ATOM 656 O O . ILE A 1 82 ? -2.306 -2.554 18.568 1.00 89.56 82 ILE A O 1
ATOM 660 N N . GLN A 1 83 ? -0.220 -2.627 17.764 1.00 87.94 83 GLN A N 1
ATOM 661 C CA . GLN A 1 83 ? 0.187 -3.764 18.592 1.00 87.94 83 GLN A CA 1
ATOM 662 C C . GLN A 1 83 ? 0.167 -3.436 20.095 1.00 87.94 83 GLN A C 1
ATOM 664 O O . GLN A 1 83 ? -0.144 -4.310 20.903 1.00 87.94 83 GLN A O 1
ATOM 669 N N . MET A 1 84 ? 0.522 -2.203 20.470 1.00 84.38 84 MET A N 1
ATOM 670 C CA . MET A 1 84 ? 0.552 -1.743 21.864 1.00 84.38 84 MET A CA 1
ATOM 671 C C . MET A 1 84 ? -0.820 -1.314 22.394 1.00 84.38 84 MET A C 1
ATOM 673 O O . MET A 1 84 ? -1.044 -1.366 23.604 1.00 84.38 84 MET A O 1
ATOM 677 N N . ALA A 1 85 ? -1.736 -0.903 21.515 1.00 72.75 85 ALA A N 1
ATOM 678 C CA . ALA A 1 85 ? -3.141 -0.723 21.852 1.00 72.75 85 ALA A CA 1
ATOM 679 C C . ALA A 1 85 ? -3.748 -2.108 22.136 1.00 72.75 85 ALA A C 1
ATOM 681 O O . ALA A 1 85 ? -4.160 -2.830 21.233 1.00 72.75 85 ALA A O 1
ATOM 682 N N . THR A 1 86 ? -3.714 -2.526 23.400 1.00 55.91 86 THR A N 1
ATOM 683 C CA . THR A 1 86 ? -4.219 -3.823 23.863 1.00 55.91 86 THR A CA 1
ATOM 684 C C . THR A 1 86 ? -5.662 -4.079 23.415 1.00 55.91 86 THR A C 1
ATOM 686 O O . THR A 1 86 ? -6.442 -3.155 23.193 1.00 55.91 86 THR A O 1
ATOM 689 N N . SER A 1 87 ? -6.047 -5.357 23.351 1.00 54.59 87 SER A N 1
ATOM 690 C CA . SER A 1 87 ? -7.381 -5.860 22.968 1.00 54.59 87 SER A CA 1
ATOM 691 C C . SER A 1 87 ? -8.566 -5.322 23.788 1.00 54.59 87 SER A C 1
ATOM 693 O O . SER A 1 87 ? -9.713 -5.597 23.445 1.00 54.59 87 SER A O 1
ATOM 695 N N . GLU A 1 88 ? -8.306 -4.568 24.857 1.00 49.00 88 GLU A N 1
ATOM 696 C CA . GLU A 1 88 ? -9.311 -3.974 25.745 1.00 49.00 88 GLU A CA 1
ATOM 697 C C . GLU A 1 88 ? -9.622 -2.505 25.416 1.00 49.00 88 GLU A C 1
ATOM 699 O O . GLU A 1 88 ? -10.603 -1.960 25.920 1.00 49.00 88 GLU A O 1
ATOM 704 N N . ASN A 1 89 ? -8.830 -1.861 24.552 1.00 53.78 89 ASN A N 1
ATOM 705 C CA . ASN A 1 89 ? -9.054 -0.481 24.138 1.00 53.78 89 ASN A CA 1
ATOM 706 C C . ASN A 1 89 ? -9.651 -0.475 22.721 1.00 53.78 89 ASN A C 1
ATOM 708 O O . ASN A 1 89 ? -9.062 -1.092 21.827 1.00 53.78 89 ASN A O 1
ATOM 712 N N . PRO A 1 90 ? -10.806 0.177 22.476 1.00 56.41 90 PRO A N 1
ATOM 713 C CA . PRO A 1 90 ? -11.298 0.367 21.121 1.00 56.41 90 PRO A CA 1
ATOM 714 C C . PRO A 1 90 ? -10.160 0.898 20.252 1.00 56.41 90 PRO A C 1
ATOM 716 O O . PRO A 1 90 ? -9.502 1.873 20.620 1.00 56.41 90 PRO A O 1
ATOM 719 N N . MET A 1 91 ? -9.902 0.227 19.127 1.00 67.75 91 MET A N 1
ATOM 720 C CA . MET A 1 91 ? -8.869 0.659 18.197 1.00 67.75 91 MET A CA 1
ATOM 721 C C . MET A 1 91 ? -9.129 2.119 17.856 1.00 67.75 91 MET A C 1
ATOM 723 O O . MET A 1 91 ? -10.192 2.461 17.334 1.00 67.75 91 MET A O 1
ATOM 727 N N . ALA A 1 92 ? -8.189 2.981 18.232 1.00 73.81 92 ALA A N 1
ATOM 728 C CA . ALA A 1 92 ? -8.409 4.404 18.098 1.00 73.81 92 ALA A CA 1
ATOM 729 C C . ALA A 1 92 ? -8.549 4.722 16.607 1.00 73.81 92 ALA A C 1
ATOM 731 O O . ALA A 1 92 ? -7.658 4.399 15.817 1.00 73.81 92 ALA A O 1
ATOM 732 N N . MET A 1 93 ? -9.681 5.324 16.231 1.00 84.00 93 MET A N 1
ATOM 733 C CA . MET A 1 93 ? -10.001 5.668 14.843 1.00 84.00 93 MET A CA 1
ATOM 734 C C . MET A 1 93 ? -8.879 6.494 14.190 1.00 84.00 93 MET A C 1
ATOM 736 O O . MET A 1 93 ? -8.634 6.353 12.995 1.00 84.00 93 MET A O 1
ATOM 740 N N . ASP A 1 94 ? -8.116 7.254 14.990 1.00 87.81 94 ASP A N 1
ATOM 741 C CA . ASP A 1 94 ? -6.914 7.969 14.547 1.00 87.81 94 ASP A CA 1
ATOM 742 C C . ASP A 1 94 ? -5.880 7.073 13.837 1.00 87.81 94 ASP A C 1
ATOM 744 O O . ASP A 1 94 ? -5.278 7.495 12.850 1.00 87.81 94 ASP A O 1
ATOM 748 N N . LYS A 1 95 ? -5.699 5.819 14.273 1.00 89.62 95 LYS A N 1
ATOM 749 C CA . LYS A 1 95 ? -4.691 4.894 13.716 1.00 89.62 95 LYS A CA 1
ATOM 750 C C . LYS A 1 95 ? -5.136 4.356 12.374 1.00 89.62 95 LYS A C 1
ATOM 752 O O . LYS A 1 95 ? -4.325 4.249 11.460 1.00 89.62 95 LYS A O 1
ATOM 757 N N . ILE A 1 96 ? -6.427 4.047 12.258 1.00 90.38 96 ILE A N 1
ATOM 758 C CA . ILE A 1 96 ? -7.035 3.604 11.004 1.00 90.38 96 ILE A CA 1
ATOM 759 C C . ILE A 1 96 ? -6.998 4.719 9.969 1.00 90.38 96 ILE A C 1
ATOM 761 O O . ILE A 1 96 ? -6.603 4.467 8.837 1.00 90.38 96 ILE A O 1
ATOM 765 N N . GLN A 1 97 ? -7.323 5.950 10.364 1.00 92.56 97 GLN A N 1
ATOM 766 C CA . GLN A 1 97 ? -7.247 7.106 9.473 1.00 92.56 97 GLN A CA 1
ATOM 767 C C . GLN A 1 97 ? -5.814 7.366 9.003 1.00 92.56 97 GLN A C 1
ATOM 769 O O . GLN A 1 97 ? -5.586 7.497 7.805 1.00 92.56 97 GLN A O 1
ATOM 774 N N . ARG A 1 98 ? -4.830 7.349 9.913 1.00 95.38 98 ARG A N 1
ATOM 775 C CA . ARG A 1 98 ? -3.409 7.479 9.542 1.00 95.38 98 ARG A CA 1
ATOM 776 C C . ARG A 1 98 ? -2.954 6.368 8.600 1.00 95.38 98 ARG A C 1
ATOM 778 O O . ARG A 1 98 ? -2.241 6.645 7.643 1.00 95.38 98 ARG A O 1
ATOM 785 N N . LEU A 1 99 ? -3.366 5.124 8.849 1.00 95.75 99 LEU A N 1
ATOM 786 C CA . LEU A 1 99 ? -3.053 4.009 7.957 1.00 95.75 99 LEU A CA 1
ATOM 787 C C . LEU A 1 99 ? -3.691 4.201 6.576 1.00 95.75 99 LEU A C 1
ATOM 789 O O . LEU A 1 99 ? -3.022 3.970 5.575 1.00 95.75 99 LEU A O 1
ATOM 793 N N . ALA A 1 100 ? -4.945 4.654 6.517 1.00 95.56 100 ALA A N 1
ATOM 794 C CA . ALA A 1 100 ? -5.638 4.950 5.265 1.00 95.56 100 ALA A CA 1
ATOM 795 C C . ALA A 1 100 ? -4.908 6.026 4.451 1.00 95.56 100 ALA A C 1
ATOM 797 O O . ALA A 1 100 ? -4.724 5.842 3.252 1.00 95.56 100 ALA A O 1
ATOM 798 N N . THR A 1 101 ? -4.410 7.082 5.102 1.00 97.25 101 THR A N 1
ATOM 799 C CA . THR A 1 101 ? -3.594 8.115 4.448 1.00 97.25 101 THR A CA 1
ATOM 800 C C . THR A 1 101 ? -2.335 7.529 3.807 1.00 97.25 101 THR A C 1
ATOM 802 O O . THR A 1 101 ? -2.118 7.734 2.618 1.00 97.25 101 THR A O 1
ATOM 805 N N . VAL A 1 102 ? -1.552 6.728 4.542 1.00 97.88 102 VAL A N 1
ATOM 806 C CA . VAL A 1 102 ? -0.333 6.098 3.991 1.00 97.88 102 VAL A CA 1
ATOM 807 C C . VAL A 1 102 ? -0.665 5.185 2.805 1.00 97.88 102 VAL A C 1
ATOM 809 O O . VAL A 1 102 ? 0.056 5.153 1.806 1.00 97.88 102 VAL A O 1
ATOM 812 N N . VAL A 1 103 ? -1.766 4.435 2.897 1.00 97.69 103 VAL A N 1
ATOM 813 C CA . VAL A 1 103 ? -2.234 3.555 1.818 1.00 97.69 103 VAL A CA 1
ATOM 814 C C . VAL A 1 103 ? -2.623 4.351 0.570 1.00 97.69 103 VAL A C 1
ATOM 816 O O . VAL A 1 103 ? -2.267 3.939 -0.534 1.00 97.69 103 VAL A O 1
ATOM 819 N N . ASP A 1 104 ? -3.318 5.479 0.720 1.00 97.50 104 ASP A N 1
ATOM 820 C CA . ASP A 1 104 ? -3.735 6.325 -0.405 1.00 97.50 104 ASP A CA 1
ATOM 821 C C . ASP A 1 104 ? -2.555 7.056 -1.075 1.00 97.50 104 ASP A C 1
ATOM 823 O O . ASP A 1 104 ? -2.460 7.128 -2.306 1.00 97.50 104 ASP A O 1
ATOM 827 N N . GLU A 1 105 ? -1.582 7.514 -0.288 1.00 97.31 105 GLU A N 1
ATOM 828 C CA . GLU A 1 105 ? -0.334 8.081 -0.811 1.00 97.31 105 GLU A CA 1
ATOM 829 C C . GLU A 1 105 ? 0.430 7.041 -1.641 1.00 97.31 105 GLU A C 1
ATOM 831 O O . GLU A 1 105 ? 0.802 7.293 -2.792 1.00 97.31 105 GLU A O 1
ATOM 836 N N . MET A 1 106 ? 0.590 5.824 -1.110 1.00 96.81 106 MET A N 1
ATOM 837 C CA . MET A 1 106 ? 1.229 4.731 -1.845 1.00 96.81 106 MET A CA 1
ATOM 838 C C . MET A 1 106 ? 0.456 4.339 -3.104 1.00 96.81 106 MET A C 1
ATOM 840 O O . MET A 1 106 ? 1.070 4.067 -4.136 1.00 96.81 106 MET A O 1
ATOM 844 N N . ARG A 1 107 ? -0.879 4.330 -3.051 1.00 96.06 107 ARG A N 1
ATOM 845 C CA . ARG A 1 107 ? -1.745 4.082 -4.211 1.00 96.06 107 ARG A CA 1
ATOM 846 C C . ARG A 1 107 ? -1.465 5.078 -5.331 1.00 96.06 107 ARG A C 1
ATOM 848 O O . ARG A 1 107 ? -1.292 4.670 -6.480 1.00 96.06 107 ARG A O 1
ATOM 855 N N . SER A 1 108 ? -1.375 6.358 -4.984 1.00 96.12 108 SER A N 1
ATOM 856 C CA . SER A 1 108 ? -1.068 7.436 -5.925 1.00 96.12 108 SER A CA 1
ATOM 857 C C . SER A 1 108 ? 0.323 7.267 -6.541 1.00 96.12 108 SER A C 1
ATOM 859 O O . SER A 1 108 ? 0.482 7.356 -7.759 1.00 96.12 108 SER A O 1
ATOM 861 N N . ILE A 1 109 ? 1.328 6.939 -5.723 1.00 95.69 109 ILE A N 1
ATOM 862 C CA . ILE A 1 109 ? 2.703 6.705 -6.188 1.00 95.69 109 ILE A CA 1
ATOM 863 C C . ILE A 1 109 ? 2.785 5.504 -7.138 1.00 95.69 10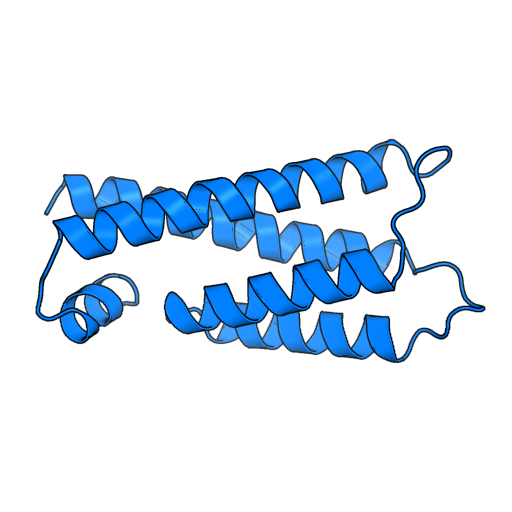9 ILE A C 1
ATOM 865 O O . ILE A 1 109 ? 3.426 5.589 -8.185 1.00 95.69 109 ILE A O 1
ATOM 869 N N . VAL A 1 110 ? 2.137 4.388 -6.798 1.00 94.81 110 VAL A N 1
ATOM 870 C CA . VAL A 1 110 ? 2.127 3.183 -7.642 1.00 94.81 110 VAL A CA 1
ATOM 871 C C . VAL A 1 110 ? 1.412 3.448 -8.964 1.00 94.81 110 VAL A C 1
ATOM 873 O O . VAL A 1 110 ? 1.893 3.002 -10.004 1.00 94.81 110 VAL A O 1
ATOM 876 N N . GLY A 1 111 ? 0.312 4.209 -8.945 1.00 93.50 111 GLY A N 1
ATOM 877 C CA . GLY A 1 111 ? -0.350 4.683 -10.162 1.00 93.50 111 GLY A CA 1
ATOM 878 C C . GLY A 1 111 ? 0.607 5.468 -11.059 1.00 93.50 111 GLY A C 1
ATOM 879 O O . GLY A 1 111 ? 0.786 5.115 -12.223 1.00 93.50 111 GLY A O 1
ATOM 880 N N . PHE A 1 112 ? 1.311 6.445 -10.485 1.00 94.50 112 PHE A N 1
ATOM 881 C CA . PHE A 1 112 ? 2.314 7.231 -11.202 1.00 94.50 112 PHE A CA 1
ATOM 882 C C . PHE A 1 112 ? 3.465 6.375 -11.763 1.00 94.50 112 PHE A C 1
ATOM 884 O O . PHE A 1 112 ? 3.908 6.600 -12.887 1.00 94.50 112 PHE A O 1
ATOM 891 N N . TYR A 1 113 ? 3.964 5.382 -11.018 1.00 94.56 113 TYR A N 1
ATOM 892 C CA . TYR A 1 113 ? 5.012 4.485 -11.524 1.00 94.56 113 TYR A CA 1
ATOM 893 C C . TYR A 1 113 ? 4.544 3.654 -12.707 1.00 94.56 113 TYR A C 1
ATOM 895 O O . TYR A 1 113 ? 5.312 3.483 -13.650 1.00 94.56 113 TYR A O 1
ATOM 903 N N . PHE A 1 114 ? 3.309 3.158 -12.655 1.00 90.56 114 PHE A N 1
ATOM 904 C CA . PHE A 1 114 ? 2.726 2.374 -13.734 1.00 90.56 114 PHE A CA 1
ATOM 905 C C . PHE A 1 114 ? 2.641 3.205 -15.023 1.00 90.56 114 PHE A C 1
ATOM 907 O O . PHE A 1 114 ? 3.179 2.802 -16.049 1.00 90.56 114 PHE A O 1
ATOM 914 N N . GLU A 1 115 ? 2.086 4.419 -14.942 1.00 91.62 115 GLU A N 1
ATOM 915 C CA . GLU A 1 115 ? 2.002 5.351 -16.079 1.00 91.62 115 GLU A CA 1
ATOM 916 C C . GLU A 1 115 ? 3.382 5.750 -16.617 1.00 91.62 115 GLU A C 1
ATOM 918 O O . GLU A 1 115 ? 3.584 5.854 -17.826 1.00 91.62 115 GLU A O 1
ATOM 923 N N . LYS A 1 116 ? 4.354 5.975 -15.725 1.00 92.81 116 LYS A N 1
ATOM 924 C CA . LYS A 1 116 ? 5.717 6.336 -16.123 1.00 92.81 116 LYS A CA 1
ATOM 925 C C . LYS A 1 116 ? 6.437 5.175 -16.812 1.00 92.81 116 LYS A C 1
ATOM 927 O O . LYS A 1 116 ? 7.214 5.423 -17.728 1.00 92.81 116 LYS A O 1
ATOM 932 N N . LEU A 1 117 ? 6.207 3.933 -16.386 1.00 91.81 117 LEU A N 1
ATOM 933 C CA . LEU A 1 117 ? 6.814 2.753 -17.001 1.00 91.81 117 LEU A CA 1
ATOM 934 C C . LEU A 1 117 ? 6.326 2.550 -18.442 1.00 91.81 117 LEU A C 1
ATOM 936 O O . LEU A 1 117 ? 7.139 2.230 -19.301 1.00 91.81 117 LEU A O 1
ATOM 940 N N . GLU A 1 118 ? 5.043 2.809 -18.716 1.00 85.44 118 GLU A N 1
ATOM 941 C CA . GLU A 1 118 ? 4.459 2.742 -20.069 1.00 85.44 118 GLU A CA 1
ATOM 942 C C . GLU A 1 118 ? 5.037 3.791 -21.042 1.00 85.44 118 GLU A C 1
ATOM 944 O O . GLU A 1 118 ? 4.905 3.648 -22.256 1.00 85.44 118 GLU A O 1
ATOM 949 N N . GLN A 1 119 ? 5.673 4.850 -20.528 1.00 88.81 119 GLN A N 1
ATOM 950 C CA . GLN A 1 119 ? 6.264 5.934 -21.326 1.00 88.81 119 GLN A CA 1
ATOM 951 C C . GLN A 1 119 ? 7.760 5.745 -21.627 1.00 88.81 119 GLN A C 1
ATOM 953 O O . GLN A 1 119 ? 8.312 6.504 -22.429 1.00 88.81 119 GLN A O 1
ATOM 958 N N . LEU A 1 120 ? 8.430 4.804 -20.953 1.00 82.56 120 LEU A N 1
ATOM 959 C CA . LEU A 1 120 ? 9.868 4.534 -21.093 1.00 82.56 120 LEU A CA 1
ATOM 960 C C . LEU A 1 120 ? 10.156 3.568 -22.237 1.00 82.56 120 LEU A C 1
ATOM 962 O O . LEU A 1 120 ? 11.327 3.547 -22.688 1.00 82.56 120 LEU A O 1
#

Foldseek 3Di:
DQLVVLCVVVVNPLVVSLVLLVVVLVLLVVLLVVLVCCLVPVPPDADDLVNLLVLLVVQLVSCVSSVNNVLNVQSVVLSVVSVPCDPVHRRPNVSSVSSSVSSVVVSVVSVVSNVVSVVD

InterPro domains:
  IPR008207 Signal transduction histidine kinase, phosphotransfer (Hpt) domain [PF01627] (25-107)
  IPR008207 Signal transduction histidine kinase, phosphotransfer (Hpt) domain [PS50894] (13-113)
  IPR036641 HPT domain superfamily [G3DSA:1.20.120.160] (1-111)
  IPR036641 HPT domain superfamily [SSF47226] (3-115)

Radius of gyration: 15.5 Å; chains: 1; bounding box: 40×16×47 Å